Protein AF-A0A2K8X213-F1 (afdb_monomer_lite)

Foldseek 3Di:
DPPPCPPVVVVVVVVVVVVVCVVVVVVVVVVVCVVVVVVVVVVVVVVVVVVVVVVVVLVVVLVVLVVVLVVLLVCCPPPPDPVVVSLVVSVVSLVVSLVPDDPDDDPVSNVVSVVSSVVSVVSSVVSVVVVVVVVVVVVVVVVVVVVVVVVVVVVVVVVVVVVVVVD

Sequence (167 aa):
MKPKNNKERRNSFLKFILIFIVTVGTIVTAVFFDFQIADKENEVLKEQAMLVKEELKFQAEFANKMEVVSIMIDSLTAPGATVSFDNAEIGNKLSDLQNSIPRKDSTANYELYDKIIKTFVKLQKSQNRLIGVREVEEKIKEFEIELKDCDEEVASLNRDLQVALRK

Radius of gyration: 43.29 Å; chains: 1; bounding box: 98×24×145 Å

Secondary structure (DSSP, 8-state):
---TTHHHHHHHHHHHHHHHHHHHHHHHHHHHHHHHHHHHHHHHHHHHHHHHHHHHHHHHHHHHHHHHHHHHHHHTTSTT--HHHHHHHHHHHHHHHHHHS--SS-HHHHHHHHHHHHHHHHHHHHHHHHHHHHHHHHHHHHHHHHHHHHHHHHHHHHHHHHHHTT-

pLDDT: mean 87.76, std 9.66, range [52.19, 96.94]

Str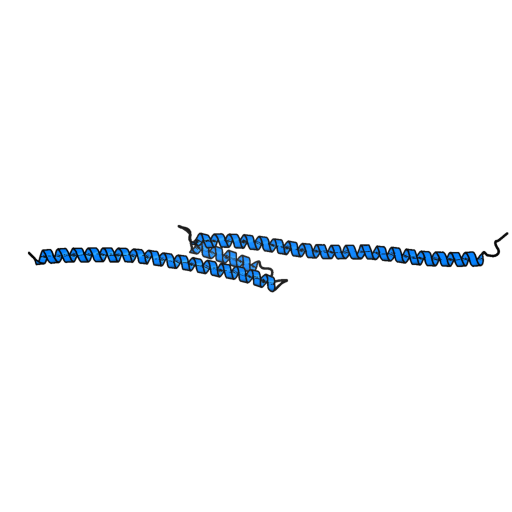ucture (mmCIF, N/CA/C/O backbone):
data_AF-A0A2K8X213-F1
#
_entry.id   AF-A0A2K8X213-F1
#
loop_
_atom_site.group_PDB
_atom_site.id
_atom_site.type_symbol
_atom_site.label_atom_id
_atom_site.label_alt_id
_atom_site.label_comp_id
_atom_site.label_asym_id
_atom_site.label_entity_id
_atom_site.label_seq_id
_atom_site.pdbx_PDB_ins_code
_atom_site.Cartn_x
_atom_site.Cartn_y
_atom_site.Cartn_z
_atom_site.occupancy
_atom_site.B_iso_or_equiv
_atom_site.auth_seq_id
_atom_site.auth_comp_id
_atom_site.auth_asym_id
_atom_site.auth_atom_id
_atom_site.pdbx_PDB_model_num
ATOM 1 N N . MET A 1 1 ? 56.123 6.752 -76.620 1.00 56.66 1 MET A N 1
ATOM 2 C CA . MET A 1 1 ? 56.783 5.571 -76.013 1.00 56.66 1 MET A CA 1
ATOM 3 C C . MET A 1 1 ? 55.839 4.948 -74.990 1.00 56.66 1 MET A C 1
ATOM 5 O O . MET A 1 1 ? 55.433 5.646 -74.071 1.00 56.66 1 MET A O 1
ATOM 9 N N . LYS A 1 2 ? 55.426 3.680 -75.154 1.00 56.31 2 LYS A N 1
ATOM 10 C CA . LYS A 1 2 ? 54.650 2.979 -74.112 1.00 56.31 2 LYS A CA 1
ATOM 11 C C . LYS A 1 2 ? 55.603 2.653 -72.953 1.00 56.31 2 LYS A C 1
ATOM 13 O O . LYS A 1 2 ? 56.664 2.088 -73.215 1.00 56.31 2 LYS A O 1
ATOM 18 N N . PRO A 1 3 ? 55.282 3.014 -71.701 1.00 61.72 3 PRO A N 1
ATOM 19 C CA . PRO A 1 3 ? 56.177 2.759 -70.581 1.00 61.72 3 PRO A CA 1
ATOM 20 C C . PRO A 1 3 ? 56.387 1.249 -70.415 1.00 61.72 3 PRO A C 1
ATOM 22 O O . PRO A 1 3 ? 55.423 0.486 -70.331 1.00 61.72 3 PRO A O 1
ATOM 25 N N . LYS A 1 4 ? 57.655 0.821 -70.354 1.00 62.66 4 LYS A N 1
ATOM 26 C CA . LYS A 1 4 ? 58.071 -0.591 -70.246 1.00 62.66 4 LYS A CA 1
ATOM 27 C C . LYS A 1 4 ? 57.499 -1.282 -68.996 1.00 62.66 4 LYS A C 1
ATOM 29 O O . LYS A 1 4 ? 57.338 -2.496 -69.001 1.00 62.66 4 LYS A O 1
ATOM 34 N N . ASN A 1 5 ? 57.098 -0.507 -67.978 1.00 68.31 5 ASN A N 1
ATOM 35 C CA . ASN A 1 5 ? 56.529 -1.011 -66.728 1.00 68.31 5 ASN A CA 1
ATOM 36 C C . ASN A 1 5 ? 54.981 -0.977 -66.627 1.00 68.31 5 ASN A C 1
ATOM 38 O O . ASN A 1 5 ? 54.399 -0.799 -65.559 1.00 68.31 5 ASN A O 1
ATOM 42 N N . ASN A 1 6 ? 54.266 -1.099 -67.746 1.00 70.06 6 ASN A N 1
ATOM 43 C CA . ASN A 1 6 ? 52.797 -1.039 -67.735 1.00 70.06 6 ASN A CA 1
ATOM 44 C C . ASN A 1 6 ? 52.147 -2.231 -66.986 1.00 70.06 6 ASN A C 1
ATOM 46 O O . ASN A 1 6 ? 51.084 -2.096 -66.382 1.00 70.06 6 ASN A O 1
ATOM 50 N N . LYS A 1 7 ? 52.801 -3.403 -66.988 1.00 72.75 7 LYS A N 1
ATOM 51 C CA . LYS A 1 7 ? 52.277 -4.630 -66.364 1.00 72.75 7 LYS A CA 1
ATOM 52 C C . LYS A 1 7 ? 52.360 -4.593 -64.834 1.00 72.75 7 LYS A C 1
ATOM 54 O O . LYS A 1 7 ? 51.379 -4.947 -64.184 1.00 72.75 7 LYS A O 1
ATOM 59 N N . GLU A 1 8 ? 53.469 -4.123 -64.257 1.00 77.69 8 GLU A N 1
ATOM 60 C CA . GLU A 1 8 ? 53.570 -4.003 -62.794 1.00 77.69 8 GLU A CA 1
ATOM 61 C C . GLU A 1 8 ? 52.698 -2.863 -62.276 1.00 77.69 8 GLU A C 1
ATOM 63 O O . GLU A 1 8 ? 52.029 -3.037 -61.264 1.00 77.69 8 GLU A O 1
ATOM 68 N N . ARG A 1 9 ? 52.586 -1.747 -63.014 1.00 79.44 9 ARG A N 1
ATOM 69 C CA . ARG A 1 9 ? 51.654 -0.661 -62.663 1.00 79.44 9 ARG A CA 1
ATOM 70 C C . ARG A 1 9 ? 50.210 -1.148 -62.580 1.00 79.44 9 ARG A C 1
ATOM 72 O O . ARG A 1 9 ? 49.521 -0.821 -61.618 1.00 79.44 9 ARG A O 1
ATOM 79 N N . ARG A 1 10 ? 49.758 -1.965 -63.540 1.00 81.50 10 ARG A N 1
ATOM 80 C CA . ARG A 1 10 ? 48.401 -2.534 -63.516 1.00 81.50 10 ARG A CA 1
ATOM 81 C C . ARG A 1 10 ? 48.200 -3.498 -62.347 1.00 81.50 10 ARG A C 1
ATOM 83 O O . ARG A 1 10 ? 47.137 -3.485 -61.739 1.00 81.50 10 ARG A O 1
ATOM 90 N N . ASN A 1 11 ? 49.210 -4.305 -62.019 1.00 84.94 11 ASN A N 1
ATOM 91 C CA . ASN A 1 11 ? 49.149 -5.241 -60.895 1.00 84.94 11 ASN A CA 1
ATOM 92 C C . ASN A 1 11 ? 49.111 -4.512 -59.542 1.00 84.94 11 ASN A C 1
ATOM 94 O O . ASN A 1 11 ? 48.272 -4.816 -58.701 1.00 84.94 11 ASN A O 1
ATOM 98 N N . SER A 1 12 ? 49.971 -3.509 -59.347 1.00 86.44 12 SER A N 1
ATOM 99 C CA . SER A 1 12 ? 49.981 -2.681 -58.136 1.00 86.44 12 SER A CA 1
ATOM 100 C C . SER A 1 12 ? 48.686 -1.888 -57.976 1.00 86.44 12 SER A C 1
ATOM 102 O O . SER A 1 12 ? 48.166 -1.791 -56.870 1.00 86.44 12 SER A O 1
ATOM 104 N N . PHE A 1 13 ? 48.114 -1.390 -59.076 1.00 86.75 13 PHE A N 1
ATOM 105 C CA . PHE A 1 13 ? 46.815 -0.716 -59.061 1.00 86.75 13 PHE A CA 1
ATOM 106 C C . PHE A 1 13 ? 45.663 -1.667 -58.698 1.00 86.75 13 PHE A C 1
ATOM 108 O O . PHE A 1 13 ? 44.805 -1.304 -57.900 1.00 86.75 13 PHE A O 1
ATOM 115 N N . LEU A 1 14 ? 45.667 -2.906 -59.207 1.00 87.62 14 LEU A N 1
ATOM 116 C CA . LEU A 1 14 ? 44.674 -3.918 -58.825 1.00 87.62 14 LEU A CA 1
ATOM 117 C C . LEU A 1 14 ? 44.776 -4.290 -57.341 1.00 87.62 14 LEU A C 1
ATOM 119 O O . LEU A 1 14 ? 43.759 -4.383 -56.663 1.00 87.62 14 LEU A O 1
ATOM 123 N N . LYS A 1 15 ? 46.001 -4.471 -56.831 1.00 89.81 15 LYS A N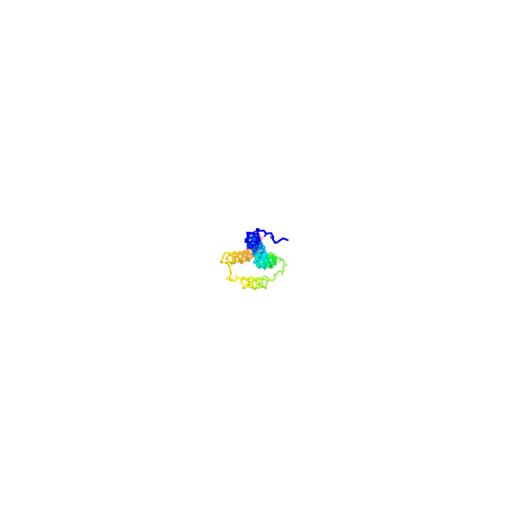 1
ATOM 124 C CA . LYS A 1 15 ? 46.246 -4.726 -55.403 1.00 89.81 15 LYS A CA 1
ATOM 125 C C . LYS A 1 15 ? 45.777 -3.559 -54.535 1.00 89.81 15 LYS A C 1
ATOM 127 O O . LYS A 1 15 ? 45.168 -3.791 -53.498 1.00 89.81 15 LYS A O 1
ATOM 132 N N . PHE A 1 16 ? 46.014 -2.324 -54.977 1.00 92.19 16 PHE A N 1
ATOM 133 C CA . PHE A 1 16 ? 45.527 -1.124 -54.301 1.00 92.19 16 PHE A CA 1
ATOM 134 C C . PHE A 1 16 ? 43.997 -1.079 -54.256 1.00 92.19 16 PHE A C 1
ATOM 136 O O . PHE A 1 16 ? 43.442 -0.887 -53.182 1.00 92.19 16 PHE A O 1
ATOM 143 N N . ILE A 1 17 ? 43.315 -1.319 -55.381 1.00 93.81 17 ILE A N 1
ATOM 144 C CA . ILE A 1 17 ? 41.845 -1.369 -55.422 1.00 93.81 17 ILE A CA 1
ATOM 145 C C . ILE A 1 17 ? 41.308 -2.471 -54.509 1.00 93.81 17 ILE A C 1
ATOM 147 O O . ILE A 1 17 ? 40.346 -2.242 -53.784 1.00 93.81 17 ILE A O 1
ATOM 151 N N . LEU A 1 18 ? 41.930 -3.651 -54.511 1.00 93.75 18 LEU A N 1
ATOM 152 C CA . LEU A 1 18 ? 41.505 -4.762 -53.664 1.00 93.75 18 LEU A CA 1
ATOM 153 C C . LEU A 1 18 ? 41.611 -4.396 -52.181 1.00 93.75 18 LEU A C 1
ATOM 155 O O . LEU A 1 18 ? 40.640 -4.549 -51.447 1.00 93.75 18 LEU A O 1
ATOM 159 N N . ILE A 1 19 ? 42.754 -3.856 -51.751 1.00 94.12 19 ILE A N 1
ATOM 160 C CA . ILE A 1 19 ? 42.945 -3.404 -50.367 1.00 94.12 19 ILE A CA 1
ATOM 161 C C . ILE A 1 19 ? 41.979 -2.264 -50.035 1.00 94.12 19 ILE A C 1
ATOM 163 O O . ILE A 1 19 ? 41.387 -2.266 -48.964 1.00 94.12 19 ILE A O 1
ATOM 167 N N . PHE A 1 20 ? 41.767 -1.321 -50.953 1.00 94.19 20 PHE A N 1
ATOM 168 C CA . PHE A 1 20 ? 40.835 -0.212 -50.763 1.00 94.19 20 PHE A CA 1
ATOM 169 C C . PHE A 1 20 ? 39.401 -0.701 -50.534 1.00 94.19 20 PHE A C 1
ATOM 171 O O . PHE A 1 20 ? 38.761 -0.270 -49.580 1.00 94.19 20 PHE A O 1
ATOM 178 N N . ILE A 1 21 ? 38.916 -1.644 -51.348 1.00 96.12 21 ILE A N 1
ATOM 179 C CA . ILE A 1 21 ? 37.580 -2.232 -51.187 1.00 96.12 21 ILE A CA 1
ATOM 180 C C . ILE A 1 21 ? 37.469 -2.970 -49.853 1.00 96.12 21 ILE A C 1
ATOM 182 O O . ILE A 1 21 ? 36.465 -2.814 -49.165 1.00 96.12 21 ILE A O 1
ATOM 186 N N . VAL A 1 22 ? 38.491 -3.736 -49.463 1.00 96.19 22 VAL A N 1
ATOM 187 C CA . VAL A 1 22 ? 38.493 -4.448 -48.176 1.00 96.19 22 VAL A CA 1
ATOM 188 C C . VAL A 1 22 ? 38.441 -3.462 -47.010 1.00 96.19 22 VAL A C 1
ATOM 190 O O . VAL A 1 22 ? 37.613 -3.614 -46.119 1.00 96.19 22 VAL A O 1
ATOM 193 N N . THR A 1 23 ? 39.270 -2.419 -47.021 1.00 94.88 23 THR A N 1
ATOM 194 C CA . THR A 1 23 ? 39.299 -1.417 -45.948 1.00 94.88 23 THR A CA 1
ATOM 195 C C . THR A 1 23 ? 37.988 -0.639 -45.866 1.00 94.88 23 THR A C 1
ATOM 197 O O . THR A 1 23 ? 37.427 -0.506 -44.781 1.00 94.88 23 THR A O 1
ATOM 200 N N . VAL A 1 24 ? 37.461 -0.163 -46.999 1.00 96.19 24 VAL A N 1
ATOM 201 C CA . VAL A 1 24 ? 36.175 0.552 -47.037 1.00 96.19 24 VAL A CA 1
ATOM 202 C C . VAL A 1 24 ? 35.034 -0.368 -46.606 1.00 96.19 24 VAL A C 1
ATOM 204 O O . VAL A 1 24 ? 34.201 0.044 -45.806 1.00 96.19 24 VAL A O 1
ATOM 207 N N . GLY A 1 25 ? 35.021 -1.621 -47.063 1.00 95.81 25 GLY A N 1
ATOM 208 C CA . GLY A 1 25 ? 34.027 -2.617 -46.666 1.00 95.81 25 GLY A CA 1
ATOM 209 C C . GLY A 1 25 ? 34.034 -2.876 -45.160 1.00 95.81 25 GLY A C 1
ATOM 210 O O . GLY A 1 25 ? 32.973 -2.876 -44.537 1.00 95.81 25 GLY A O 1
ATOM 211 N N . THR A 1 26 ? 35.216 -3.011 -44.555 1.00 95.06 26 THR A N 1
ATOM 212 C CA . THR A 1 26 ? 35.361 -3.160 -43.100 1.00 95.06 26 THR A CA 1
ATOM 213 C C . THR A 1 26 ? 34.837 -1.935 -42.353 1.00 95.06 26 THR A C 1
ATOM 215 O O . THR A 1 26 ? 34.083 -2.095 -41.398 1.00 95.06 26 THR A O 1
ATOM 218 N N . ILE A 1 27 ? 35.171 -0.718 -42.801 1.00 94.62 27 ILE A N 1
ATOM 219 C CA . ILE A 1 27 ? 34.694 0.523 -42.166 1.00 94.62 27 ILE A CA 1
ATOM 220 C C . ILE A 1 27 ? 33.168 0.627 -42.257 1.00 94.62 27 ILE A C 1
ATOM 222 O O . ILE A 1 27 ? 32.515 0.865 -41.248 1.00 94.62 27 ILE A O 1
ATOM 226 N N . VAL A 1 28 ? 32.587 0.408 -43.440 1.00 94.44 28 VAL A N 1
ATOM 227 C CA . VAL A 1 28 ? 31.129 0.471 -43.640 1.00 94.44 28 VAL A CA 1
ATOM 228 C C . VAL A 1 28 ? 30.412 -0.569 -42.781 1.00 94.44 28 VAL A C 1
ATOM 230 O O . VAL A 1 28 ? 29.401 -0.253 -42.164 1.00 94.44 28 VAL A O 1
ATOM 233 N N . THR A 1 29 ? 30.950 -1.787 -42.698 1.00 90.56 29 THR A N 1
ATOM 234 C CA . THR A 1 29 ? 30.369 -2.860 -41.880 1.00 90.56 29 THR A CA 1
ATOM 235 C C . THR A 1 29 ? 30.437 -2.524 -40.390 1.00 90.56 29 THR A C 1
ATOM 237 O O . THR A 1 29 ? 29.452 -2.707 -39.682 1.00 90.56 29 THR A O 1
ATOM 240 N N . ALA A 1 30 ? 31.567 -1.989 -39.917 1.00 91.75 30 ALA A N 1
ATOM 241 C CA . ALA A 1 30 ? 31.720 -1.561 -38.529 1.00 91.75 30 ALA A CA 1
ATOM 242 C C . ALA A 1 30 ? 30.722 -0.451 -38.167 1.00 91.75 30 ALA A C 1
ATOM 244 O O . ALA A 1 30 ? 30.020 -0.567 -37.169 1.00 91.75 30 ALA A O 1
ATOM 245 N N . VAL A 1 31 ? 30.596 0.572 -39.019 1.00 90.00 31 VAL A N 1
ATOM 246 C CA . VAL A 1 31 ? 29.624 1.661 -38.832 1.00 90.00 31 VAL A CA 1
ATOM 247 C C . VAL A 1 31 ? 28.185 1.132 -38.866 1.00 90.00 31 VAL A C 1
ATOM 249 O O . VAL A 1 31 ? 27.366 1.530 -38.046 1.00 90.00 31 VAL A O 1
ATOM 252 N N . PHE A 1 32 ? 27.866 0.209 -39.776 1.00 89.88 32 PHE A N 1
ATOM 253 C CA . PHE A 1 32 ? 26.533 -0.391 -39.869 1.00 89.88 32 PHE A CA 1
ATOM 254 C C . PHE A 1 32 ? 26.136 -1.146 -38.590 1.00 89.88 32 PHE A C 1
ATOM 256 O O . PHE A 1 32 ? 25.019 -0.975 -38.103 1.00 89.88 32 PHE A O 1
ATOM 263 N N . PHE A 1 33 ? 27.044 -1.953 -38.029 1.00 86.38 33 PHE A N 1
ATOM 264 C CA . PHE A 1 33 ? 26.779 -2.661 -36.774 1.00 86.38 33 PHE A CA 1
ATOM 265 C C . PHE A 1 33 ? 26.642 -1.714 -35.579 1.00 86.38 33 PHE A C 1
ATOM 267 O O . PHE A 1 33 ? 25.776 -1.951 -34.742 1.00 86.38 33 PHE A O 1
ATOM 274 N N . ASP A 1 34 ? 27.435 -0.643 -35.521 1.00 84.12 34 ASP A N 1
ATOM 275 C CA . ASP A 1 34 ? 27.374 0.354 -34.445 1.00 84.12 34 ASP A CA 1
ATOM 276 C C . ASP A 1 34 ? 25.981 1.010 -34.357 1.00 84.12 34 ASP A C 1
ATOM 278 O O . ASP A 1 34 ? 25.359 1.032 -33.296 1.00 84.12 34 ASP A O 1
ATOM 282 N N . PHE A 1 35 ? 25.414 1.424 -35.498 1.00 81.38 35 PHE A N 1
ATOM 283 C CA . PHE A 1 35 ? 24.056 1.982 -35.543 1.00 81.38 35 PHE A CA 1
ATOM 284 C C . PHE A 1 35 ? 22.965 0.944 -35.245 1.00 81.38 35 PHE A C 1
ATOM 286 O O . PHE A 1 35 ? 22.037 1.221 -34.487 1.00 81.38 35 PHE A O 1
ATOM 293 N N . GLN A 1 36 ? 23.064 -0.267 -35.805 1.00 81.31 36 GLN A N 1
ATOM 294 C CA . GLN A 1 36 ? 22.025 -1.284 -35.625 1.00 81.31 36 GLN A CA 1
ATOM 295 C C . GLN A 1 36 ? 21.945 -1.811 -34.182 1.00 81.31 36 GLN A C 1
ATOM 297 O O . GLN A 1 36 ? 20.857 -2.144 -33.705 1.00 81.31 36 GLN A O 1
ATOM 302 N N . ILE A 1 37 ? 23.085 -1.923 -33.494 1.00 77.06 37 ILE A N 1
ATOM 303 C CA . ILE A 1 37 ? 23.128 -2.325 -32.084 1.00 77.06 37 ILE A CA 1
ATOM 304 C C . ILE A 1 37 ? 22.518 -1.222 -31.216 1.00 77.06 37 ILE A C 1
ATOM 306 O O . ILE A 1 37 ? 21.644 -1.522 -30.403 1.00 77.06 37 ILE A O 1
ATOM 310 N N . ALA A 1 38 ? 22.882 0.041 -31.459 1.00 77.50 38 ALA A N 1
ATOM 311 C CA . ALA A 1 38 ? 22.337 1.180 -30.723 1.00 77.50 38 ALA A CA 1
ATOM 312 C C . ALA A 1 38 ? 20.803 1.280 -30.827 1.00 77.50 38 ALA A C 1
ATOM 314 O O . ALA A 1 38 ? 20.130 1.564 -29.835 1.00 77.50 38 ALA A O 1
ATOM 315 N N . ASP A 1 39 ? 20.221 1.006 -31.998 1.00 80.56 39 ASP A N 1
ATOM 316 C CA . ASP A 1 39 ? 18.763 1.024 -32.178 1.00 80.56 39 ASP A CA 1
ATOM 317 C C . ASP A 1 39 ? 18.058 -0.067 -31.360 1.00 80.56 39 ASP A C 1
ATOM 319 O O . ASP A 1 39 ? 17.051 0.206 -30.701 1.00 80.56 39 ASP A O 1
ATOM 323 N N . LYS A 1 40 ? 18.609 -1.287 -31.345 1.00 81.81 40 LYS A N 1
ATOM 324 C CA . LYS A 1 40 ? 18.054 -2.402 -30.562 1.00 81.81 40 LYS A CA 1
ATOM 325 C C . LYS A 1 40 ? 18.187 -2.179 -29.060 1.00 81.81 40 LYS A C 1
ATOM 327 O O . LYS A 1 40 ? 17.250 -2.459 -28.319 1.00 81.81 40 LYS A O 1
ATOM 332 N N . GLU A 1 41 ? 19.326 -1.668 -28.603 1.00 83.62 41 GLU A N 1
ATOM 333 C CA . GLU A 1 41 ? 19.517 -1.314 -27.193 1.00 83.62 41 GLU A CA 1
ATOM 334 C C . GLU A 1 41 ? 18.526 -0.229 -26.763 1.00 83.62 41 GLU A C 1
ATOM 336 O O . GLU A 1 41 ? 17.882 -0.358 -25.724 1.00 83.62 41 GLU A O 1
ATOM 341 N N . ASN A 1 42 ? 18.321 0.795 -27.596 1.00 87.44 42 ASN A N 1
ATOM 342 C CA . ASN A 1 42 ? 17.324 1.831 -27.343 1.00 87.44 42 ASN A CA 1
ATOM 343 C C . ASN A 1 42 ? 15.892 1.281 -27.292 1.00 87.44 42 ASN A C 1
ATOM 345 O O . ASN A 1 42 ? 15.085 1.765 -26.498 1.00 87.44 42 ASN A O 1
ATOM 349 N N . GLU A 1 43 ? 15.549 0.303 -28.132 1.00 88.62 43 GLU A N 1
ATOM 350 C CA . GLU A 1 43 ? 14.238 -0.353 -28.110 1.00 88.62 43 GLU A CA 1
ATOM 351 C C . GLU A 1 43 ? 14.017 -1.123 -26.801 1.00 88.62 43 GLU A C 1
ATOM 353 O O . GLU A 1 43 ? 13.022 -0.887 -26.114 1.00 88.62 43 GLU A O 1
ATOM 358 N N . VAL A 1 44 ? 14.987 -1.946 -26.391 1.00 88.38 44 VAL A N 1
ATOM 359 C CA . VAL A 1 44 ? 14.933 -2.694 -25.124 1.00 88.38 44 VAL A CA 1
ATOM 360 C C . VAL A 1 44 ? 14.872 -1.748 -23.921 1.00 88.38 44 VAL A C 1
ATOM 362 O O . VAL A 1 44 ? 14.086 -1.961 -22.999 1.00 88.38 44 VAL A O 1
ATOM 365 N N . LEU A 1 45 ? 15.658 -0.668 -23.925 1.00 88.25 45 LEU A N 1
ATOM 366 C CA . LEU A 1 45 ? 15.628 0.335 -22.858 1.00 88.25 45 LEU A CA 1
ATOM 367 C C . LEU A 1 45 ? 14.271 1.041 -22.773 1.00 88.25 45 LEU A C 1
ATOM 369 O O . LEU A 1 45 ? 13.780 1.292 -21.673 1.00 88.25 45 LEU A O 1
ATOM 373 N N . LYS A 1 46 ? 13.636 1.343 -23.913 1.00 90.38 46 LYS A N 1
ATOM 374 C CA . LYS A 1 46 ? 12.278 1.907 -23.939 1.00 90.38 46 LYS A CA 1
ATOM 375 C C . LYS A 1 46 ? 11.253 0.929 -23.376 1.00 90.38 46 LYS A C 1
ATOM 377 O O . LYS A 1 46 ? 10.384 1.355 -22.620 1.00 90.38 46 LYS A O 1
ATOM 382 N N . GLU A 1 47 ? 11.355 -0.352 -23.715 1.00 89.50 47 GLU A N 1
ATOM 383 C CA . GLU A 1 47 ? 10.472 -1.394 -23.187 1.00 89.50 47 GLU A CA 1
ATOM 384 C C . GLU A 1 47 ? 10.603 -1.516 -21.663 1.00 89.50 47 GLU A C 1
ATOM 386 O O . GLU A 1 47 ? 9.609 -1.418 -20.942 1.00 89.50 47 GLU A O 1
ATOM 391 N N . GLN A 1 48 ? 11.831 -1.601 -21.150 1.00 87.56 48 GLN A N 1
ATOM 392 C CA . GLN A 1 48 ? 12.086 -1.635 -19.707 1.00 87.56 48 GLN A CA 1
ATOM 393 C C . GLN A 1 48 ? 11.592 -0.366 -19.002 1.00 87.56 48 GLN A C 1
ATOM 395 O O . GLN A 1 48 ? 10.978 -0.445 -17.938 1.00 87.56 48 GLN A O 1
ATOM 400 N N . ALA A 1 49 ? 11.808 0.809 -19.599 1.00 89.69 49 ALA A N 1
ATOM 401 C CA . ALA A 1 49 ? 11.316 2.069 -19.052 1.00 89.69 49 ALA A CA 1
ATOM 402 C C . ALA A 1 49 ? 9.780 2.116 -18.994 1.00 89.69 49 ALA A C 1
ATOM 404 O O . ALA A 1 49 ? 9.226 2.672 -18.045 1.00 89.69 49 ALA A O 1
ATOM 405 N N . MET A 1 50 ? 9.086 1.527 -19.975 1.00 89.69 50 MET A N 1
ATOM 406 C CA . MET A 1 50 ? 7.626 1.407 -19.947 1.00 89.69 50 MET A CA 1
ATOM 407 C C . MET A 1 50 ? 7.159 0.505 -18.804 1.00 89.69 50 MET A C 1
ATOM 409 O O . MET A 1 50 ? 6.299 0.934 -18.039 1.00 89.69 50 MET A O 1
ATOM 413 N N . LEU A 1 51 ? 7.778 -0.664 -18.615 1.00 86.19 51 LEU A N 1
ATOM 414 C CA . LEU A 1 51 ? 7.449 -1.569 -17.506 1.00 86.19 51 LEU A CA 1
ATOM 415 C C . LEU A 1 51 ? 7.647 -0.901 -16.138 1.00 86.19 51 LEU A C 1
ATOM 417 O O . LEU A 1 51 ? 6.765 -0.946 -15.284 1.00 86.19 51 LEU A O 1
ATOM 421 N N . 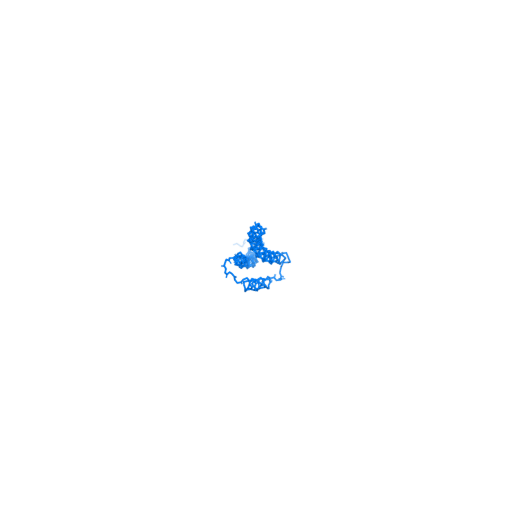VAL A 1 52 ? 8.774 -0.208 -15.940 1.00 87.75 52 VAL A N 1
ATOM 422 C CA . VAL A 1 52 ? 9.040 0.535 -14.696 1.00 87.75 52 VAL A CA 1
ATOM 423 C C . VAL A 1 52 ? 8.016 1.650 -14.490 1.00 87.75 52 VAL A C 1
ATOM 425 O O . VAL A 1 52 ? 7.548 1.867 -13.374 1.00 87.75 52 VAL A O 1
ATOM 428 N N . LYS A 1 53 ? 7.639 2.366 -15.553 1.00 90.94 53 LYS A N 1
ATOM 429 C CA . LYS A 1 53 ? 6.636 3.431 -15.472 1.00 90.94 53 LYS A CA 1
ATOM 430 C C . LYS A 1 53 ? 5.254 2.891 -15.100 1.00 90.94 53 LYS A C 1
ATOM 432 O O . LYS A 1 53 ? 4.550 3.539 -14.327 1.00 90.94 53 LYS A O 1
ATOM 437 N N . GLU A 1 54 ? 4.866 1.737 -15.635 1.00 88.69 54 GLU A N 1
ATOM 438 C CA . GLU A 1 54 ? 3.621 1.059 -15.266 1.00 88.69 54 GLU A CA 1
ATOM 439 C C . GLU A 1 54 ? 3.640 0.598 -13.807 1.00 88.69 54 GLU A C 1
ATOM 441 O O . GLU A 1 54 ? 2.684 0.864 -13.079 1.00 88.69 54 GLU A O 1
ATOM 446 N N . GLU A 1 55 ? 4.748 0.011 -13.349 1.00 87.25 55 GLU A N 1
ATOM 447 C CA . GLU A 1 55 ? 4.928 -0.401 -11.953 1.00 87.25 55 GLU A CA 1
ATOM 448 C C . GLU A 1 55 ? 4.852 0.803 -10.997 1.00 87.25 55 GLU A C 1
ATOM 450 O O . GLU A 1 55 ? 4.116 0.764 -10.012 1.00 87.25 55 GLU A O 1
ATOM 455 N N . LEU A 1 56 ? 5.535 1.913 -11.301 1.00 91.38 56 LEU A N 1
ATOM 456 C CA . LEU A 1 56 ? 5.475 3.142 -10.496 1.00 91.38 56 LEU A CA 1
ATOM 457 C C . LEU A 1 56 ? 4.066 3.737 -10.451 1.00 91.38 56 LEU A C 1
ATOM 459 O O . LEU A 1 56 ? 3.622 4.222 -9.409 1.00 91.38 56 LEU A O 1
ATOM 463 N N . LYS A 1 57 ? 3.350 3.699 -11.578 1.00 92.69 57 LYS A N 1
ATOM 464 C CA . LYS A 1 57 ? 1.960 4.151 -11.640 1.00 92.69 57 LYS A CA 1
ATOM 465 C C . LYS A 1 57 ? 1.070 3.281 -10.753 1.00 92.69 57 LYS A C 1
ATOM 467 O O . LYS A 1 57 ? 0.301 3.825 -9.963 1.00 92.69 57 LYS A O 1
ATOM 472 N N . PHE A 1 58 ? 1.203 1.959 -10.843 1.00 91.31 58 PHE A N 1
ATOM 473 C CA . PHE A 1 58 ? 0.475 1.033 -9.980 1.00 91.31 58 PHE A CA 1
ATOM 474 C C . PHE A 1 58 ? 0.791 1.280 -8.500 1.00 91.31 58 PHE A C 1
ATOM 476 O O . PHE A 1 58 ? -0.128 1.390 -7.695 1.00 91.31 58 PHE A O 1
ATOM 483 N N . GLN A 1 59 ? 2.068 1.441 -8.144 1.00 91.75 59 GLN A N 1
ATOM 484 C CA . GLN A 1 59 ? 2.505 1.730 -6.775 1.00 91.75 59 GLN A CA 1
ATOM 485 C C . GLN A 1 59 ? 1.878 3.012 -6.222 1.00 91.75 59 GLN A C 1
ATOM 487 O O . GLN A 1 59 ? 1.376 3.013 -5.098 1.00 91.75 59 GLN A O 1
ATOM 492 N N . ALA A 1 60 ? 1.860 4.088 -7.012 1.00 95.00 60 ALA A N 1
ATOM 493 C CA . ALA A 1 60 ? 1.241 5.349 -6.617 1.00 95.00 60 ALA A CA 1
ATOM 494 C C . ALA A 1 60 ? -0.279 5.207 -6.427 1.00 95.00 60 ALA A C 1
ATOM 496 O O . ALA A 1 60 ? -0.832 5.674 -5.431 1.00 95.00 60 ALA A O 1
ATOM 497 N N . GLU A 1 61 ? -0.966 4.530 -7.350 1.00 94.50 61 GLU A N 1
ATOM 498 C CA . GLU A 1 61 ? -2.407 4.276 -7.243 1.00 94.50 61 GLU A CA 1
ATOM 499 C C . GLU A 1 61 ? -2.750 3.382 -6.045 1.00 94.50 61 GLU A C 1
ATOM 501 O O . GLU A 1 61 ? -3.722 3.648 -5.333 1.00 94.50 61 GLU A O 1
ATOM 506 N N . PHE A 1 62 ? -1.948 2.345 -5.797 1.00 94.62 62 PHE A N 1
ATOM 507 C CA . PHE A 1 62 ? -2.079 1.467 -4.642 1.00 94.62 62 PHE A CA 1
ATOM 508 C C . PHE A 1 62 ? -1.908 2.256 -3.341 1.00 94.62 62 PHE A C 1
ATOM 510 O O . PHE A 1 62 ? -2.775 2.186 -2.472 1.00 94.62 62 PHE A O 1
ATOM 517 N N . ALA A 1 63 ? -0.845 3.058 -3.225 1.00 95.25 63 ALA A N 1
ATOM 518 C CA . ALA A 1 63 ? -0.578 3.879 -2.046 1.00 95.25 63 ALA A CA 1
ATOM 519 C C . ALA A 1 63 ? -1.729 4.854 -1.746 1.00 95.25 63 ALA A C 1
ATOM 521 O O . ALA A 1 63 ? -2.221 4.877 -0.620 1.00 95.25 63 ALA A O 1
ATOM 522 N N . ASN A 1 64 ? -2.227 5.572 -2.758 1.00 96.62 64 ASN A N 1
ATOM 523 C CA . ASN A 1 64 ? -3.354 6.498 -2.600 1.00 96.62 64 ASN A CA 1
ATOM 524 C C . ASN A 1 64 ? -4.623 5.786 -2.108 1.00 96.62 64 ASN A C 1
ATOM 526 O O . ASN A 1 64 ? -5.323 6.269 -1.221 1.00 96.62 64 ASN A O 1
ATOM 530 N N . LYS A 1 65 ? -4.937 4.610 -2.663 1.00 95.88 65 LYS A N 1
ATOM 531 C CA . LYS A 1 65 ? -6.094 3.822 -2.216 1.00 95.88 65 LYS A CA 1
ATOM 532 C C . LYS A 1 65 ? -5.922 3.325 -0.778 1.00 95.88 65 LYS A C 1
ATOM 534 O O . LYS A 1 65 ? -6.889 3.341 -0.021 1.00 95.88 65 LYS A O 1
ATOM 539 N N . MET A 1 66 ? -4.714 2.912 -0.392 1.00 95.69 66 MET A N 1
ATOM 540 C CA . MET A 1 66 ? -4.414 2.512 0.987 1.00 95.69 66 MET A CA 1
ATOM 541 C C . MET A 1 66 ? -4.530 3.685 1.966 1.00 95.69 66 MET A C 1
ATOM 543 O O . MET A 1 66 ? -5.045 3.498 3.064 1.00 95.69 66 MET A O 1
ATOM 547 N N . GLU A 1 67 ? -4.114 4.889 1.572 1.00 96.50 67 GLU A N 1
ATOM 548 C CA . GLU A 1 67 ? -4.282 6.106 2.374 1.00 96.50 67 GLU A CA 1
ATOM 549 C C . GLU A 1 67 ? -5.762 6.407 2.634 1.00 96.50 67 GLU A C 1
ATOM 551 O O . GLU A 1 67 ? -6.157 6.621 3.779 1.00 96.50 67 GLU A O 1
ATOM 556 N N . VAL A 1 68 ? -6.610 6.309 1.603 1.00 95.94 68 VAL A N 1
ATOM 557 C CA . VAL A 1 68 ? -8.069 6.447 1.758 1.00 95.94 68 VAL A CA 1
ATOM 558 C C . VAL A 1 68 ? -8.619 5.426 2.754 1.00 95.94 68 VAL A C 1
ATOM 560 O O . VAL A 1 68 ? -9.411 5.782 3.625 1.00 95.94 68 VAL A O 1
ATOM 563 N N . VAL A 1 69 ? -8.187 4.164 2.667 1.00 96.31 69 VAL A N 1
ATOM 564 C CA . VAL A 1 69 ? -8.602 3.136 3.632 1.00 96.31 69 VAL A CA 1
ATOM 565 C C . VAL A 1 69 ? -8.093 3.451 5.045 1.00 96.31 69 VAL A C 1
ATOM 567 O O . VAL A 1 69 ? -8.829 3.231 6.003 1.00 96.31 69 VAL A O 1
ATOM 570 N N . SER A 1 70 ? -6.881 3.996 5.196 1.00 95.88 70 SER A N 1
ATOM 571 C CA . SER A 1 70 ? -6.345 4.419 6.500 1.00 95.88 70 SER A CA 1
ATOM 572 C C . SER A 1 70 ? -7.244 5.463 7.150 1.00 95.88 70 SER A C 1
ATOM 574 O O . SER A 1 70 ? -7.672 5.280 8.285 1.00 95.88 70 SER A O 1
ATOM 576 N N . ILE A 1 71 ? -7.594 6.511 6.399 1.00 94.50 71 ILE A N 1
ATOM 577 C CA . ILE A 1 71 ? -8.460 7.597 6.870 1.00 94.50 71 ILE A CA 1
ATOM 578 C C . ILE A 1 71 ? -9.826 7.048 7.293 1.00 94.50 71 ILE A C 1
ATOM 580 O O . ILE A 1 71 ? -10.357 7.434 8.333 1.00 94.50 71 ILE A O 1
ATOM 584 N N . MET A 1 72 ? -10.383 6.110 6.521 1.00 93.75 72 MET A N 1
ATOM 585 C CA . MET A 1 72 ? -11.640 5.449 6.873 1.00 93.75 72 MET A CA 1
ATOM 586 C C . MET A 1 72 ? -11.530 4.657 8.178 1.00 93.75 72 MET A C 1
ATOM 588 O O . MET A 1 72 ? -12.399 4.789 9.037 1.00 93.75 72 MET A O 1
ATOM 592 N N . ILE A 1 73 ? -10.460 3.878 8.359 1.00 93.94 73 ILE A N 1
ATOM 593 C CA . ILE A 1 73 ? -10.229 3.121 9.596 1.00 93.94 73 ILE A CA 1
ATOM 594 C C . ILE A 1 73 ? -10.103 4.063 10.800 1.00 93.94 73 ILE A C 1
ATOM 596 O O . ILE A 1 73 ? -10.695 3.789 11.843 1.00 93.94 73 ILE A O 1
ATOM 600 N N . ASP A 1 74 ? -9.386 5.177 10.662 1.00 91.19 74 ASP A N 1
ATOM 601 C CA . ASP A 1 74 ? -9.233 6.163 11.737 1.00 91.19 74 ASP A CA 1
ATOM 602 C C . ASP A 1 74 ? -10.576 6.830 12.084 1.00 91.19 74 ASP A C 1
ATOM 604 O O . ASP A 1 74 ? -10.899 7.042 13.258 1.00 91.19 74 ASP A O 1
ATOM 608 N N . SER A 1 75 ? -11.411 7.076 11.069 1.00 90.31 75 SER A N 1
ATOM 609 C CA . SER A 1 75 ? -12.738 7.676 11.232 1.00 90.31 75 SER A CA 1
ATOM 610 C C . SER A 1 75 ? -13.761 6.778 11.940 1.00 90.31 75 SER A C 1
ATOM 612 O O . SER A 1 75 ? -14.747 7.297 12.457 1.00 90.31 75 SER A O 1
ATOM 614 N N . LEU A 1 76 ? -13.511 5.464 12.066 1.00 89.38 76 LEU A N 1
ATOM 615 C CA . LEU A 1 76 ? -14.411 4.534 12.772 1.00 89.38 76 LEU A CA 1
ATOM 616 C C . LEU A 1 76 ? -14.646 4.922 14.239 1.00 89.38 76 LEU A C 1
ATOM 618 O O . LEU A 1 76 ? -15.658 4.547 14.826 1.00 89.38 76 LEU A O 1
ATOM 622 N N . THR A 1 77 ? -13.711 5.656 14.843 1.00 82.06 77 THR A N 1
ATOM 623 C CA . THR A 1 77 ? -13.813 6.108 16.238 1.00 82.06 77 THR A CA 1
ATOM 624 C C . THR A 1 77 ? -14.525 7.456 16.395 1.00 82.06 77 THR A C 1
ATOM 626 O O . THR A 1 77 ? -14.742 7.901 17.524 1.00 82.06 77 THR A O 1
ATOM 629 N N . ALA A 1 78 ? -14.903 8.113 15.293 1.00 83.00 78 ALA A N 1
ATOM 630 C CA . ALA A 1 78 ? -15.528 9.426 15.327 1.00 83.00 78 ALA A CA 1
ATOM 631 C C . ALA A 1 78 ? -16.961 9.375 15.908 1.00 83.00 78 ALA A C 1
ATOM 633 O O . ALA A 1 78 ? -17.713 8.430 15.643 1.00 83.00 78 ALA A O 1
ATOM 634 N N . PRO A 1 79 ? -17.389 10.405 16.663 1.00 69.88 79 PRO A N 1
ATOM 635 C CA . PRO A 1 79 ? -18.765 10.509 17.142 1.00 69.88 79 PRO A CA 1
ATOM 636 C C . PRO A 1 79 ? -19.759 10.535 15.970 1.00 69.88 79 PRO A C 1
ATOM 638 O O . PRO A 1 79 ? -19.645 11.374 15.080 1.00 69.88 79 PRO A O 1
ATOM 641 N N . GLY A 1 80 ? -20.744 9.631 15.973 1.00 69.50 80 GLY A N 1
ATOM 642 C CA . GLY A 1 80 ? -21.751 9.524 14.907 1.00 69.50 80 GLY A CA 1
ATOM 643 C C . GLY A 1 80 ? -21.344 8.673 13.696 1.00 69.50 80 GLY A C 1
ATOM 644 O O . GLY A 1 80 ? -22.116 8.596 12.740 1.00 69.50 80 GLY A O 1
ATOM 645 N N . ALA A 1 81 ? -20.176 8.018 13.724 1.00 75.31 81 ALA A N 1
ATOM 646 C CA . ALA A 1 81 ? -19.771 7.072 12.685 1.00 75.31 81 ALA A CA 1
ATOM 647 C C . ALA A 1 81 ? -20.733 5.873 12.605 1.00 75.31 81 ALA A C 1
ATOM 649 O O . ALA A 1 81 ? -21.150 5.313 13.625 1.00 75.31 81 ALA A O 1
ATOM 650 N N . THR A 1 82 ? -21.062 5.440 11.385 1.00 81.94 82 THR A N 1
ATOM 651 C CA . THR A 1 82 ? -21.890 4.245 11.175 1.00 81.94 82 THR A CA 1
ATOM 652 C C . THR A 1 82 ? -20.965 3.051 11.008 1.00 81.94 82 THR A C 1
ATOM 654 O O . THR A 1 82 ? -20.778 2.534 9.909 1.00 81.94 82 THR A O 1
ATOM 657 N N . VAL A 1 83 ? -20.417 2.585 12.134 1.00 84.56 83 VAL A N 1
ATOM 658 C CA . VAL A 1 83 ? -19.371 1.548 12.202 1.00 84.56 83 VAL A CA 1
ATOM 659 C C . VAL A 1 83 ? -19.683 0.334 11.320 1.00 84.56 83 VAL A C 1
ATOM 661 O O . VAL A 1 83 ? -18.789 -0.215 10.683 1.00 84.56 83 VAL A O 1
ATOM 664 N N . SER A 1 84 ? -20.946 -0.095 11.228 1.00 85.69 84 SER A N 1
ATOM 665 C CA . SER A 1 84 ? -21.317 -1.228 10.371 1.00 85.69 84 SER A CA 1
ATOM 666 C C . SER A 1 84 ? -21.207 -0.932 8.870 1.00 85.69 84 SER A C 1
ATOM 668 O O . SER A 1 84 ? -20.783 -1.813 8.124 1.00 85.69 84 SER A O 1
ATOM 670 N N . PHE A 1 85 ? -21.614 0.258 8.421 1.00 88.62 85 PHE A N 1
ATOM 671 C CA . PHE A 1 85 ? -21.532 0.659 7.015 1.00 88.62 85 PHE A CA 1
ATOM 672 C C . PHE A 1 85 ? -20.075 0.904 6.617 1.00 88.62 85 PHE A C 1
ATOM 674 O O . PHE A 1 85 ? -19.597 0.318 5.646 1.00 88.62 85 PHE A O 1
ATOM 681 N N . ASP A 1 86 ? -19.348 1.666 7.436 1.00 90.31 86 ASP A N 1
ATOM 682 C CA . ASP A 1 86 ? -17.948 2.016 7.191 1.00 90.31 86 ASP A CA 1
ATOM 683 C C . ASP A 1 86 ? -17.066 0.758 7.137 1.00 90.31 86 ASP A C 1
ATOM 685 O O . ASP A 1 86 ? -16.214 0.614 6.261 1.00 90.31 86 ASP A O 1
ATOM 689 N N . ASN A 1 87 ? -17.321 -0.231 8.004 1.00 92.44 87 ASN A N 1
ATOM 690 C CA . ASN A 1 87 ? -16.614 -1.512 7.957 1.00 92.44 87 ASN A CA 1
ATOM 691 C C . ASN A 1 87 ? -16.862 -2.302 6.665 1.00 92.44 87 ASN A C 1
ATOM 693 O O . ASN A 1 87 ? -15.934 -2.945 6.163 1.00 92.44 87 ASN A O 1
ATOM 697 N N . ALA A 1 88 ? -18.092 -2.284 6.144 1.00 93.50 88 ALA A N 1
ATOM 698 C CA . ALA A 1 88 ? -18.419 -2.947 4.887 1.00 93.50 88 ALA A CA 1
ATOM 699 C C . ALA A 1 88 ? -17.729 -2.249 3.708 1.00 93.50 88 ALA A C 1
ATOM 701 O O . ALA A 1 88 ? -17.150 -2.916 2.849 1.00 93.50 88 ALA A O 1
ATOM 702 N N . GLU A 1 89 ? -17.722 -0.914 3.696 1.00 94.25 89 GLU A N 1
ATOM 703 C CA . GLU A 1 89 ? -17.033 -0.146 2.662 1.00 94.25 89 GLU A CA 1
ATOM 704 C C . GLU A 1 89 ? -15.513 -0.375 2.693 1.00 94.25 89 GLU A C 1
ATOM 706 O O . GLU A 1 89 ? -14.919 -0.652 1.647 1.00 94.25 89 GLU A O 1
ATOM 711 N N . ILE A 1 90 ? -14.887 -0.343 3.874 1.00 94.75 90 ILE A N 1
ATOM 712 C CA . ILE A 1 90 ? -13.460 -0.663 4.047 1.00 94.75 90 ILE A CA 1
ATOM 713 C C . ILE A 1 90 ? -13.156 -2.068 3.511 1.00 94.75 90 ILE A C 1
ATOM 715 O O . ILE A 1 90 ? -12.201 -2.249 2.752 1.00 94.75 90 ILE A O 1
ATOM 719 N N . GLY A 1 91 ? -13.983 -3.058 3.860 1.00 94.50 91 GLY A N 1
ATOM 720 C CA . GLY A 1 91 ? -13.829 -4.437 3.394 1.00 94.50 91 GLY A CA 1
ATOM 721 C C . GLY A 1 91 ? -13.887 -4.557 1.869 1.00 94.50 91 GLY A C 1
ATOM 722 O O . GLY A 1 91 ? -13.040 -5.227 1.274 1.00 94.50 91 GLY A O 1
ATOM 723 N N . ASN A 1 92 ? -14.827 -3.855 1.231 1.00 95.94 92 ASN A N 1
ATOM 724 C CA . ASN A 1 92 ? -14.945 -3.816 -0.227 1.00 95.94 92 ASN A CA 1
ATOM 725 C C . ASN A 1 92 ? -13.708 -3.183 -0.875 1.00 95.94 92 ASN A C 1
ATOM 727 O O . ASN A 1 92 ? -13.112 -3.794 -1.758 1.00 95.94 92 ASN A O 1
ATOM 731 N N . LYS A 1 93 ? -13.248 -2.019 -0.391 1.00 95.69 93 LYS A N 1
ATOM 732 C CA . LYS A 1 93 ? -12.049 -1.356 -0.937 1.00 95.69 93 LYS A CA 1
ATOM 733 C C . LYS A 1 93 ? -10.794 -2.220 -0.804 1.00 95.69 93 LYS A C 1
ATOM 735 O O . LYS A 1 93 ? -9.991 -2.278 -1.734 1.00 95.69 93 LYS A O 1
ATOM 740 N N . LEU A 1 94 ? -10.621 -2.903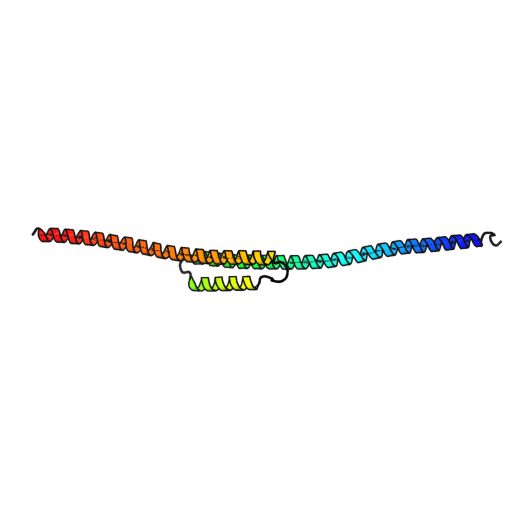 0.330 1.00 95.94 94 LEU A N 1
ATOM 741 C CA . LEU A 1 94 ? -9.503 -3.827 0.542 1.00 95.94 94 LEU A CA 1
ATOM 742 C C . LEU A 1 94 ? -9.591 -5.053 -0.381 1.00 95.94 94 LEU A C 1
ATOM 744 O O . LEU A 1 94 ? -8.566 -5.507 -0.888 1.00 95.94 94 LEU A O 1
ATOM 748 N N . SER A 1 95 ? -10.799 -5.563 -0.642 1.00 95.00 95 SER A N 1
ATOM 749 C CA . SER A 1 95 ? -11.017 -6.651 -1.603 1.00 95.00 95 SER A CA 1
ATOM 750 C C . SER A 1 95 ? -10.702 -6.219 -3.038 1.00 95.00 95 SER A C 1
ATOM 752 O O . SER A 1 95 ? -9.972 -6.916 -3.745 1.00 95.00 95 SER A O 1
ATOM 754 N N . ASP A 1 96 ? -11.168 -5.039 -3.449 1.00 94.62 96 ASP A N 1
ATOM 755 C CA . ASP A 1 96 ? -10.876 -4.462 -4.764 1.00 94.62 96 ASP A CA 1
ATOM 756 C C . ASP A 1 96 ? -9.371 -4.252 -4.961 1.00 94.62 96 ASP A C 1
ATOM 758 O O . ASP A 1 96 ? -8.817 -4.588 -6.010 1.00 94.62 96 ASP A O 1
ATOM 762 N N . LEU A 1 97 ? -8.684 -3.760 -3.926 1.00 93.50 97 LEU A N 1
ATOM 763 C CA . LEU A 1 97 ? -7.230 -3.632 -3.908 1.00 93.50 97 LEU A CA 1
ATOM 764 C C . LEU A 1 97 ? -6.537 -4.981 -4.084 1.00 93.50 97 LEU A C 1
ATOM 766 O O . LEU A 1 97 ? -5.678 -5.097 -4.956 1.00 93.50 97 LEU A O 1
ATOM 770 N N . GLN A 1 98 ? -6.943 -6.006 -3.331 1.00 92.19 98 GLN A N 1
ATOM 771 C CA . GLN A 1 98 ? -6.391 -7.360 -3.442 1.00 92.19 98 GLN A CA 1
ATOM 772 C C . GLN A 1 98 ? -6.549 -7.920 -4.862 1.00 92.19 98 GLN A C 1
ATOM 774 O O . GLN A 1 98 ? -5.635 -8.551 -5.395 1.00 92.19 98 GLN A O 1
ATOM 779 N N . ASN A 1 99 ? -7.704 -7.677 -5.483 1.00 91.19 99 ASN A N 1
ATOM 780 C CA . ASN A 1 99 ? -7.999 -8.123 -6.841 1.00 91.19 99 ASN A CA 1
ATOM 781 C C . ASN A 1 99 ? -7.204 -7.350 -7.903 1.00 91.19 99 ASN A C 1
ATOM 783 O O . ASN A 1 99 ? -6.932 -7.897 -8.970 1.00 91.19 99 ASN A O 1
ATOM 787 N N . SER A 1 100 ? -6.812 -6.107 -7.610 1.00 90.25 100 SER A N 1
ATOM 788 C CA . SER A 1 100 ? -6.030 -5.265 -8.519 1.00 90.25 100 SER A CA 1
ATOM 789 C C . SER A 1 100 ? -4.537 -5.604 -8.571 1.00 90.25 100 SER A C 1
ATOM 791 O O . SER A 1 100 ? -3.861 -5.152 -9.492 1.00 90.25 100 SER A O 1
ATOM 793 N N . ILE A 1 101 ? -4.014 -6.395 -7.623 1.00 89.25 101 ILE A N 1
ATOM 794 C CA . ILE A 1 101 ? -2.587 -6.736 -7.583 1.00 89.25 101 ILE A CA 1
ATOM 795 C C . ILE A 1 101 ? -2.221 -7.584 -8.816 1.00 89.25 101 ILE A C 1
ATOM 797 O O . ILE A 1 101 ? -2.787 -8.671 -9.000 1.00 89.25 101 ILE A O 1
ATOM 801 N N . PRO A 1 102 ? -1.244 -7.152 -9.637 1.00 83.31 102 PRO A N 1
ATOM 802 C CA . PRO A 1 102 ? -0.766 -7.930 -10.769 1.00 83.31 102 PRO A CA 1
ATOM 803 C C . PRO A 1 102 ? -0.240 -9.290 -10.305 1.00 83.31 102 PRO A C 1
ATOM 805 O O . PRO A 1 102 ? 0.688 -9.385 -9.506 1.00 83.31 102 PRO A O 1
ATOM 808 N N . ARG A 1 103 ? -0.821 -10.375 -10.827 1.00 74.88 103 ARG A N 1
ATOM 809 C CA . ARG A 1 103 ? -0.377 -11.748 -10.520 1.00 74.88 103 ARG A CA 1
ATOM 810 C C . ARG A 1 103 ? 0.805 -12.207 -11.376 1.00 74.88 103 ARG A C 1
ATOM 812 O O . ARG A 1 103 ? 1.254 -13.337 -11.217 1.00 74.88 103 ARG A O 1
ATOM 819 N N . LYS A 1 104 ? 1.221 -11.390 -12.348 1.00 60.84 104 LYS A N 1
ATOM 820 C CA . LYS A 1 104 ? 1.877 -11.906 -13.548 1.00 60.84 104 LYS A CA 1
ATOM 821 C C . LYS A 1 104 ? 3.401 -12.002 -13.473 1.00 60.84 104 LYS A C 1
ATOM 823 O O . LYS A 1 104 ? 3.904 -12.951 -14.050 1.00 60.84 104 LYS A O 1
ATOM 828 N N . ASP A 1 105 ? 4.121 -11.155 -12.728 1.00 53.69 105 ASP A N 1
ATOM 829 C CA . ASP A 1 105 ? 5.575 -11.047 -12.987 1.00 53.69 105 ASP A CA 1
ATOM 830 C C . ASP A 1 105 ? 6.524 -10.961 -11.774 1.00 53.69 105 ASP A C 1
ATOM 832 O O . ASP A 1 105 ? 7.738 -10.984 -11.951 1.00 53.69 105 ASP A O 1
ATOM 836 N N . SER A 1 106 ? 6.049 -10.955 -10.524 1.00 57.59 106 SER A N 1
ATOM 837 C CA . SER A 1 106 ? 6.952 -11.103 -9.368 1.00 57.59 106 SER A CA 1
ATOM 838 C C . SER A 1 106 ? 6.201 -11.582 -8.133 1.00 57.59 106 SER A C 1
ATOM 840 O O . SER A 1 106 ? 5.455 -10.825 -7.508 1.00 57.59 106 SER A O 1
ATOM 842 N N . THR A 1 107 ? 6.427 -12.840 -7.745 1.00 60.97 107 THR A N 1
ATOM 843 C CA . THR A 1 107 ? 5.912 -13.415 -6.491 1.00 60.97 107 THR A CA 1
ATOM 844 C C . THR A 1 107 ? 6.264 -12.532 -5.286 1.00 60.97 107 THR A C 1
ATOM 846 O O . THR A 1 107 ? 5.459 -12.397 -4.368 1.00 60.97 107 THR A O 1
ATOM 849 N N . ALA A 1 108 ? 7.420 -11.856 -5.321 1.00 63.25 108 ALA A N 1
ATOM 850 C CA . ALA A 1 108 ? 7.874 -10.973 -4.249 1.00 63.25 108 ALA A CA 1
ATOM 851 C C . ALA A 1 108 ? 7.026 -9.693 -4.115 1.00 63.25 108 ALA A C 1
ATOM 853 O O . ALA A 1 108 ? 6.667 -9.320 -2.997 1.00 63.25 108 ALA A O 1
ATOM 854 N N . ASN A 1 109 ? 6.657 -9.047 -5.229 1.00 78.38 109 ASN A N 1
ATOM 855 C CA . ASN A 1 109 ? 5.836 -7.829 -5.186 1.00 78.38 109 ASN A CA 1
ATOM 856 C C . ASN A 1 109 ? 4.396 -8.160 -4.784 1.00 78.38 109 ASN A C 1
ATOM 858 O O . ASN A 1 109 ? 3.814 -7.467 -3.953 1.00 78.38 109 ASN A O 1
ATOM 862 N N . TYR A 1 110 ? 3.846 -9.264 -5.301 1.00 86.88 110 TYR A N 1
ATOM 863 C CA . TYR A 1 110 ? 2.514 -9.727 -4.912 1.00 86.88 110 TYR A CA 1
ATOM 864 C C . TYR A 1 110 ? 2.413 -9.966 -3.400 1.00 86.88 110 TYR A C 1
ATOM 866 O O . TYR A 1 110 ? 1.506 -9.452 -2.744 1.00 86.88 110 TYR A O 1
ATOM 874 N N . GLU A 1 111 ? 3.369 -10.708 -2.832 1.00 88.75 111 GLU A N 1
ATOM 875 C CA . GLU A 1 111 ? 3.409 -10.974 -1.394 1.00 88.75 111 GLU A CA 1
ATOM 876 C C . GLU A 1 111 ? 3.521 -9.703 -0.553 1.00 88.75 111 GLU A C 1
ATOM 878 O O . GLU A 1 111 ? 2.961 -9.647 0.543 1.00 88.75 111 GLU A O 1
ATOM 883 N N . LEU A 1 112 ? 4.265 -8.699 -1.024 1.00 90.31 112 LEU A N 1
ATOM 884 C CA . LEU A 1 112 ? 4.390 -7.424 -0.328 1.00 90.31 112 LEU A CA 1
ATOM 885 C C . LEU A 1 112 ? 3.033 -6.718 -0.242 1.00 90.31 112 LEU A C 1
ATOM 887 O O . LEU A 1 112 ? 2.594 -6.384 0.860 1.00 90.31 112 LEU A O 1
ATOM 891 N N . TYR A 1 113 ? 2.349 -6.537 -1.375 1.00 92.31 113 TYR A N 1
ATOM 892 C CA . TYR A 1 113 ? 1.036 -5.886 -1.408 1.00 92.31 113 TYR A CA 1
ATOM 893 C C . TYR A 1 113 ? -0.007 -6.663 -0.589 1.00 92.31 113 TYR A C 1
ATOM 895 O O . TYR A 1 113 ? -0.738 -6.065 0.199 1.00 92.31 113 TYR A O 1
ATOM 903 N N . ASP A 1 114 ? -0.018 -7.994 -0.684 1.00 92.62 114 ASP A N 1
ATOM 904 C CA . ASP A 1 114 ? -0.889 -8.861 0.119 1.00 92.62 114 ASP A CA 1
ATOM 905 C C . ASP A 1 114 ? -0.625 -8.714 1.631 1.00 92.62 114 ASP A C 1
ATOM 907 O O . ASP A 1 114 ? -1.559 -8.589 2.429 1.00 92.62 114 ASP A O 1
ATOM 911 N N . LYS A 1 115 ? 0.646 -8.658 2.052 1.00 94.00 115 LYS A N 1
ATOM 912 C CA . LYS A 1 115 ? 1.016 -8.416 3.459 1.00 94.00 115 LYS A CA 1
ATOM 913 C C . LYS A 1 115 ? 0.562 -7.035 3.936 1.00 94.00 115 LYS A C 1
ATOM 915 O O . LYS A 1 115 ? 0.099 -6.916 5.076 1.00 94.00 115 LYS A O 1
ATOM 920 N N . ILE A 1 116 ? 0.658 -6.009 3.089 1.00 94.94 116 ILE A N 1
ATOM 921 C CA . ILE A 1 116 ? 0.175 -4.657 3.404 1.00 94.94 116 ILE A CA 1
ATOM 922 C C . ILE A 1 116 ? -1.345 -4.676 3.604 1.00 94.94 116 ILE A C 1
ATOM 924 O O . ILE A 1 116 ? -1.821 -4.254 4.658 1.00 94.94 116 ILE A O 1
ATOM 928 N N . ILE A 1 117 ? -2.106 -5.257 2.673 1.00 96.06 117 ILE A N 1
ATOM 929 C CA . ILE A 1 117 ? -3.571 -5.374 2.785 1.00 96.06 117 ILE A CA 1
ATOM 930 C C . ILE A 1 117 ? -3.962 -6.123 4.062 1.00 96.06 117 ILE A C 1
ATOM 932 O O . ILE A 1 117 ? -4.779 -5.644 4.850 1.00 96.06 117 ILE A O 1
ATOM 936 N N . LYS A 1 118 ? -3.320 -7.264 4.342 1.00 96.00 118 LYS A N 1
ATOM 937 C CA . LYS A 1 118 ? -3.542 -8.032 5.580 1.00 96.00 118 LYS A CA 1
ATOM 938 C C . LYS A 1 118 ? -3.258 -7.219 6.842 1.00 96.00 118 LYS A C 1
ATOM 940 O O . LYS A 1 118 ? -3.903 -7.440 7.868 1.00 96.00 118 LYS A O 1
ATOM 945 N N . THR A 1 119 ? -2.302 -6.297 6.794 1.00 96.75 119 THR A N 1
ATOM 946 C CA . THR A 1 119 ? -1.997 -5.400 7.916 1.00 96.75 119 THR A CA 1
ATOM 947 C C . THR A 1 119 ? -3.137 -4.412 8.151 1.00 96.75 119 THR A C 1
ATOM 949 O O . THR A 1 119 ? -3.551 -4.237 9.294 1.00 96.75 119 THR A O 1
ATOM 952 N N . PHE A 1 120 ? -3.732 -3.862 7.094 1.00 96.75 120 PHE A N 1
ATOM 953 C CA . PHE A 1 120 ? -4.897 -2.980 7.211 1.00 96.75 120 PHE A CA 1
ATOM 954 C C . PHE A 1 120 ? -6.152 -3.709 7.693 1.00 96.75 120 PHE A C 1
ATOM 956 O O . PHE A 1 120 ? -6.866 -3.190 8.545 1.00 96.75 120 PHE A O 1
ATOM 963 N N . VAL A 1 121 ? -6.375 -4.954 7.262 1.00 96.81 121 VAL A N 1
ATOM 964 C CA . VAL A 1 121 ? -7.445 -5.803 7.821 1.00 96.81 121 VAL A CA 1
ATOM 965 C C . VAL A 1 121 ? -7.257 -5.997 9.332 1.00 96.81 121 VAL A C 1
ATOM 967 O O . VAL A 1 121 ? -8.210 -5.913 10.112 1.00 96.81 121 VAL A O 1
ATOM 970 N N . LYS A 1 122 ? -6.018 -6.240 9.781 1.00 96.94 122 LYS A N 1
ATOM 971 C CA . LYS A 1 122 ? -5.708 -6.338 11.217 1.00 96.94 122 LYS A CA 1
ATOM 972 C C . LYS A 1 122 ? -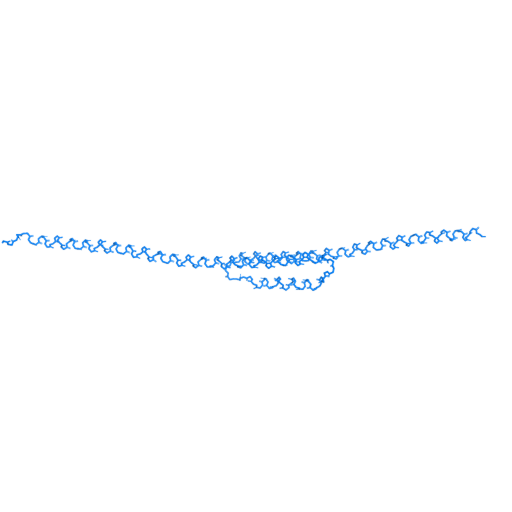5.940 -5.011 11.939 1.00 96.94 122 LYS A C 1
ATOM 974 O O . LYS A 1 122 ? -6.466 -5.038 13.050 1.00 96.94 122 LYS A O 1
ATOM 979 N N . LEU A 1 123 ? -5.585 -3.885 11.322 1.00 95.31 123 LEU A N 1
ATOM 980 C CA . LEU A 1 123 ? -5.788 -2.549 11.881 1.00 95.31 123 LEU A CA 1
ATOM 981 C C . LEU A 1 123 ? -7.280 -2.239 12.058 1.00 95.31 123 LEU A C 1
ATOM 983 O O . LEU A 1 123 ? -7.695 -1.892 13.160 1.00 95.31 123 LEU A O 1
ATOM 987 N N . GLN A 1 124 ? -8.097 -2.486 11.030 1.00 94.62 124 GLN A N 1
ATOM 988 C CA . GLN A 1 124 ? -9.558 -2.369 11.088 1.00 94.62 124 GLN A CA 1
ATOM 989 C C . GLN A 1 124 ? -10.135 -3.213 12.234 1.00 94.62 124 GLN A C 1
ATOM 991 O O . GLN A 1 124 ? -10.910 -2.730 13.059 1.00 94.62 124 GLN A O 1
ATOM 996 N N . LYS A 1 125 ? -9.720 -4.483 12.339 1.00 94.19 125 LYS A N 1
ATOM 997 C CA . LYS A 1 125 ? -10.152 -5.363 13.433 1.00 94.19 125 LYS A CA 1
ATOM 998 C C . LYS A 1 125 ? -9.727 -4.828 14.802 1.00 94.19 125 LYS A C 1
ATOM 1000 O O . LYS A 1 125 ? -10.489 -4.949 15.758 1.00 94.19 125 LYS A O 1
ATOM 1005 N N . SER A 1 126 ? -8.524 -4.268 14.911 1.00 93.94 126 SER A N 1
ATOM 1006 C CA . SER A 1 126 ? -8.037 -3.660 16.149 1.00 93.94 126 SER A CA 1
ATOM 1007 C C . SER A 1 126 ? -8.877 -2.450 16.543 1.00 93.94 126 SER A C 1
ATOM 1009 O O . SER A 1 126 ? -9.263 -2.352 17.705 1.00 93.94 126 SER A O 1
ATOM 1011 N N . GLN A 1 127 ? -9.228 -1.584 15.589 1.00 93.12 127 GLN A N 1
ATOM 1012 C CA . GLN A 1 127 ? -10.077 -0.430 15.874 1.00 93.12 127 GLN A CA 1
ATOM 1013 C C . GLN A 1 127 ? -11.481 -0.828 16.321 1.00 93.12 127 GLN A C 1
ATOM 1015 O O . GLN A 1 127 ? -11.971 -0.337 17.333 1.00 93.12 127 GLN A O 1
ATOM 1020 N N . ASN A 1 128 ? -12.090 -1.813 15.665 1.00 91.75 128 ASN A N 1
ATOM 1021 C CA . ASN A 1 128 ? -13.382 -2.341 16.108 1.00 91.75 128 ASN A CA 1
ATOM 1022 C C . ASN A 1 128 ? -13.337 -2.897 17.541 1.00 91.75 128 ASN A C 1
ATOM 1024 O O . ASN A 1 128 ? -14.294 -2.748 18.297 1.00 91.75 128 ASN A O 1
ATOM 1028 N N . ARG A 1 129 ? -12.219 -3.514 17.951 1.00 91.31 129 ARG A N 1
ATOM 1029 C CA . ARG A 1 129 ? -12.043 -3.958 19.345 1.00 91.31 129 ARG A CA 1
ATOM 1030 C C . ARG A 1 129 ? -11.937 -2.779 20.307 1.00 91.31 129 ARG A C 1
ATOM 1032 O O . ARG A 1 129 ? -12.509 -2.865 21.385 1.00 91.31 129 ARG A O 1
ATOM 1039 N N . LEU A 1 130 ? -11.238 -1.706 19.933 1.00 90.44 130 LEU A N 1
ATOM 1040 C CA . LEU A 1 130 ? -11.138 -0.496 20.755 1.00 90.44 130 LEU A CA 1
ATOM 1041 C C . LEU A 1 130 ? -12.506 0.157 20.967 1.00 90.44 130 LEU A C 1
ATOM 1043 O O . LEU A 1 130 ? -12.831 0.522 22.092 1.00 90.44 130 LEU A O 1
ATOM 1047 N N . ILE A 1 131 ? -13.329 0.226 19.918 1.00 88.31 131 ILE A N 1
ATOM 1048 C CA . ILE A 1 131 ? -14.711 0.713 20.017 1.00 88.31 131 ILE A CA 1
ATOM 1049 C C . ILE A 1 131 ? -15.505 -0.137 21.016 1.00 88.31 131 ILE A C 1
ATOM 1051 O O . ILE A 1 131 ? -16.086 0.410 21.948 1.00 88.31 131 ILE A O 1
ATOM 1055 N N . GLY A 1 132 ? -15.456 -1.467 20.885 1.00 86.75 132 GLY A N 1
ATOM 1056 C CA . GLY A 1 132 ? -16.161 -2.364 21.804 1.00 86.75 132 GLY A CA 1
ATOM 1057 C C . GLY A 1 132 ? -15.681 -2.262 23.257 1.00 86.75 132 GLY A C 1
ATOM 1058 O O . GLY A 1 132 ? -16.492 -2.334 24.174 1.00 86.75 132 GLY A O 1
ATOM 1059 N N . VAL A 1 133 ? -14.379 -2.064 23.494 1.00 90.00 133 VAL A N 1
ATOM 1060 C CA . VAL A 1 133 ? -13.846 -1.843 24.851 1.00 90.00 133 VAL A CA 1
ATOM 1061 C C . VAL A 1 133 ? -14.354 -0.522 25.428 1.00 90.00 133 VAL A C 1
ATOM 1063 O O . VAL A 1 133 ? -14.802 -0.505 26.570 1.00 90.00 133 VAL A O 1
ATOM 1066 N N . ARG A 1 134 ? -14.359 0.559 24.639 1.00 87.38 134 ARG A N 1
ATOM 1067 C CA . ARG A 1 134 ? -14.867 1.868 25.071 1.00 87.38 134 ARG A CA 1
ATOM 1068 C C . ARG A 1 134 ? -16.343 1.810 25.475 1.00 87.38 134 ARG A C 1
ATOM 1070 O O . ARG A 1 134 ? -16.704 2.348 26.514 1.00 87.38 134 ARG A O 1
ATOM 1077 N N . GLU A 1 135 ? -17.180 1.120 24.702 1.00 87.25 135 GLU A N 1
ATOM 1078 C CA . GLU A 1 135 ? -18.599 0.923 25.043 1.00 87.25 135 GLU A CA 1
ATOM 1079 C C . GLU A 1 135 ? -18.785 0.157 26.363 1.00 87.25 135 GLU A C 1
ATOM 1081 O O . GLU A 1 135 ? -19.697 0.446 27.137 1.00 87.25 135 GLU A O 1
ATOM 1086 N N . VAL A 1 136 ? -17.924 -0.827 26.640 1.00 90.75 136 VAL A N 1
ATOM 1087 C CA . VAL A 1 136 ? -17.944 -1.565 27.912 1.00 90.75 136 VAL A CA 1
ATOM 1088 C C . VAL A 1 136 ? -17.498 -0.672 29.071 1.00 90.75 136 VAL A C 1
ATOM 1090 O O . VAL A 1 136 ? -18.133 -0.694 30.121 1.00 90.75 136 VAL A O 1
ATOM 1093 N N . GLU A 1 137 ? -16.452 0.135 28.892 1.00 90.88 137 GLU A N 1
ATOM 1094 C CA . GLU A 1 137 ? -15.996 1.095 29.907 1.00 90.88 137 GLU A CA 1
ATOM 1095 C C . GLU A 1 137 ? -17.060 2.149 30.238 1.00 90.88 137 GLU A C 1
ATOM 1097 O O . GLU A 1 137 ? -17.222 2.511 31.402 1.00 90.88 137 GLU A O 1
ATOM 1102 N N . GLU A 1 138 ? -17.804 2.629 29.238 1.00 89.81 138 GLU A N 1
ATOM 1103 C CA . GLU A 1 138 ? -18.923 3.556 29.440 1.00 89.81 138 GLU A CA 1
ATOM 1104 C C . GLU A 1 138 ? -20.030 2.920 30.297 1.00 89.81 138 GLU A C 1
ATOM 1106 O O . GLU A 1 138 ? -20.468 3.531 31.270 1.00 89.81 138 GLU A O 1
ATOM 1111 N N . LYS A 1 139 ? -20.400 1.661 30.026 1.00 91.44 139 LYS A N 1
ATOM 1112 C CA . LYS A 1 139 ? -21.382 0.918 30.839 1.00 91.44 139 LYS A CA 1
ATOM 1113 C C . LYS A 1 139 ? -20.905 0.634 32.259 1.00 91.44 139 LYS A C 1
ATOM 1115 O O . LYS A 1 139 ? -21.700 0.675 33.189 1.00 91.44 139 LYS A O 1
ATOM 1120 N N . ILE A 1 140 ? -19.618 0.336 32.445 1.00 92.56 140 ILE A N 1
ATOM 1121 C CA . ILE A 1 140 ? -19.055 0.134 33.788 1.00 92.56 140 ILE A CA 1
ATOM 1122 C C . ILE A 1 140 ? -19.206 1.414 34.612 1.00 92.56 140 ILE A C 1
ATOM 1124 O O . ILE A 1 140 ? -19.658 1.343 35.748 1.00 92.56 140 ILE A O 1
ATOM 1128 N N . LYS A 1 141 ? -18.899 2.580 34.029 1.00 94.00 141 LYS A N 1
ATOM 1129 C CA . LYS A 1 141 ? -19.079 3.872 34.708 1.00 94.00 141 LYS A CA 1
ATOM 1130 C C . LYS A 1 141 ? -20.541 4.151 35.051 1.00 94.00 141 LYS A C 1
ATOM 1132 O O . LYS A 1 141 ? -20.811 4.678 36.123 1.00 94.00 141 LYS A O 1
ATOM 1137 N N . GLU A 1 142 ? -21.468 3.806 34.160 1.00 93.31 142 GLU A N 1
ATOM 1138 C CA . GLU A 1 142 ? -22.908 3.921 34.420 1.00 93.31 142 GLU A CA 1
ATOM 1139 C C . GLU A 1 142 ? -23.324 3.052 35.617 1.00 93.31 142 GLU A C 1
ATOM 1141 O O . GLU A 1 142 ? -23.898 3.564 36.574 1.00 93.31 142 GLU A O 1
ATOM 1146 N N . PHE A 1 143 ? -22.926 1.776 35.638 1.00 93.19 143 PHE A N 1
ATOM 1147 C CA . PHE A 1 143 ? -23.214 0.880 36.762 1.00 93.19 143 PHE A CA 1
ATOM 1148 C C . PHE A 1 143 ? -22.540 1.298 38.074 1.00 93.19 143 PHE A C 1
ATOM 1150 O O . PHE A 1 143 ? -23.119 1.109 39.139 1.00 93.19 143 PHE A O 1
ATOM 1157 N N . GLU A 1 144 ? -21.334 1.870 38.035 1.00 94.12 144 GLU A N 1
ATOM 1158 C CA . GLU A 1 144 ? -20.674 2.417 39.229 1.00 94.12 144 GLU A CA 1
ATOM 1159 C C . GLU A 1 144 ? -21.463 3.586 39.838 1.00 94.12 144 GLU A C 1
ATOM 1161 O O . GLU A 1 144 ? -21.534 3.703 41.063 1.00 94.12 144 GLU A O 1
ATOM 1166 N N . ILE A 1 145 ? -22.074 4.431 38.999 1.00 94.69 145 ILE A N 1
ATOM 1167 C CA . ILE A 1 145 ? -22.943 5.525 39.449 1.00 94.69 145 ILE A CA 1
ATOM 1168 C C . ILE A 1 145 ? -24.227 4.957 40.060 1.00 94.69 145 ILE A C 1
ATOM 1170 O O . ILE A 1 145 ? -24.554 5.301 41.192 1.00 94.69 145 ILE A O 1
ATOM 1174 N N . GLU A 1 146 ? -24.904 4.037 39.369 1.00 94.06 146 GLU A N 1
ATOM 1175 C CA . GLU A 1 146 ? -26.137 3.411 39.871 1.00 94.06 146 GLU A CA 1
ATOM 1176 C C . GLU A 1 146 ? -25.926 2.682 41.205 1.00 94.06 146 GLU A C 1
ATOM 1178 O O . GLU A 1 146 ? -26.763 2.756 42.106 1.00 94.06 146 GLU A O 1
ATOM 1183 N N . LEU A 1 147 ? -24.796 1.986 41.356 1.00 93.38 147 LEU A N 1
ATOM 1184 C CA . LEU A 1 147 ? -24.454 1.281 42.590 1.00 93.38 147 LEU A CA 1
ATOM 1185 C C . LEU A 1 147 ? -24.248 2.270 43.738 1.00 93.38 147 LEU A C 1
ATOM 1187 O O . LEU A 1 147 ? -24.767 2.058 44.833 1.00 93.38 147 LEU A O 1
ATOM 1191 N N . LYS A 1 148 ? -23.549 3.379 43.478 1.00 95.00 148 LYS A N 1
ATOM 1192 C CA . LYS A 1 148 ? -23.347 4.435 44.470 1.00 95.00 148 LYS A CA 1
ATOM 1193 C C . LYS A 1 148 ? -24.669 5.082 44.894 1.00 95.00 148 LYS A C 1
ATOM 1195 O O . LYS A 1 148 ? -24.883 5.276 46.089 1.00 95.00 148 LYS A O 1
ATOM 1200 N N . ASP A 1 149 ? -25.550 5.381 43.945 1.00 94.56 149 ASP A N 1
ATOM 1201 C CA . ASP A 1 149 ? -26.864 5.964 44.231 1.00 94.56 149 ASP A CA 1
ATOM 1202 C C . ASP A 1 149 ? -27.722 5.001 45.073 1.00 94.56 149 ASP A C 1
ATOM 1204 O O . ASP A 1 149 ? -28.345 5.410 46.056 1.00 94.56 149 ASP A O 1
ATOM 1208 N N . CYS A 1 150 ? -27.681 3.702 44.759 1.00 93.12 150 CYS A N 1
ATOM 1209 C CA . CYS A 1 150 ? -28.343 2.653 45.537 1.00 93.12 150 CYS A CA 1
ATOM 1210 C C . CYS A 1 150 ? -27.791 2.557 46.972 1.00 93.12 150 CYS A C 1
ATOM 1212 O O . CYS A 1 150 ? -28.560 2.490 47.933 1.00 93.12 150 CYS A O 1
ATOM 1214 N N . ASP A 1 151 ? -26.467 2.606 47.147 1.00 94.00 151 ASP A N 1
ATOM 1215 C CA . ASP A 1 151 ? -25.830 2.600 48.469 1.00 94.00 151 ASP A CA 1
ATOM 1216 C C . ASP A 1 151 ? -26.243 3.825 49.308 1.00 94.00 151 ASP A C 1
ATOM 1218 O O . ASP A 1 151 ? -26.509 3.709 50.511 1.00 94.00 151 ASP A O 1
ATOM 1222 N N . GLU A 1 152 ? -26.338 5.003 48.684 1.00 94.00 152 GLU A N 1
ATOM 1223 C CA . GLU A 1 152 ? -26.811 6.230 49.333 1.00 94.00 152 GLU A CA 1
ATOM 1224 C C . GLU A 1 152 ? -28.294 6.136 49.742 1.00 94.00 152 GLU A C 1
ATOM 1226 O O . GLU A 1 152 ? -28.662 6.566 50.846 1.00 94.00 152 GLU A O 1
ATOM 1231 N N . GLU A 1 153 ? -29.137 5.524 48.907 1.00 93.38 153 GLU A N 1
ATOM 1232 C CA . GLU A 1 153 ? -30.553 5.281 49.192 1.00 93.38 153 GLU A CA 1
ATOM 1233 C C . GLU A 1 153 ? -30.744 4.255 50.321 1.00 93.38 153 GLU A C 1
ATOM 1235 O O . GLU A 1 153 ? -31.491 4.497 51.270 1.00 93.38 153 GLU A O 1
ATOM 1240 N N . VAL A 1 154 ? -30.002 3.147 50.312 1.00 92.06 154 VAL A N 1
ATOM 1241 C CA . VAL A 1 154 ? -30.020 2.158 51.402 1.00 92.06 154 VAL A CA 1
ATOM 1242 C C . VAL A 1 154 ? -29.548 2.784 52.715 1.00 92.06 154 VAL A C 1
ATOM 1244 O O . VAL A 1 154 ? -30.115 2.517 53.782 1.00 92.06 154 VAL A O 1
ATOM 1247 N N . ALA A 1 155 ? -28.528 3.642 52.674 1.00 91.50 155 ALA A N 1
ATOM 1248 C CA . ALA A 1 155 ? -28.067 4.365 53.853 1.00 91.50 155 ALA A CA 1
ATOM 1249 C C . ALA A 1 155 ? -29.130 5.340 54.386 1.00 91.50 155 ALA A C 1
ATOM 1251 O O . ALA A 1 155 ? -29.264 5.485 55.604 1.00 91.50 155 ALA A O 1
ATOM 1252 N N . SER A 1 156 ? -29.891 6.006 53.511 1.00 90.00 156 SER A N 1
ATOM 1253 C CA . SER A 1 156 ? -30.978 6.902 53.921 1.00 90.00 156 SER A CA 1
ATOM 1254 C C . SER A 1 156 ? -32.154 6.132 54.533 1.00 90.00 156 SER A C 1
ATOM 1256 O O . SER A 1 156 ? -32.536 6.430 55.665 1.00 90.00 156 SER A O 1
ATOM 1258 N N . LEU A 1 157 ? -32.611 5.059 53.883 1.00 91.31 157 LEU A N 1
ATOM 1259 C CA . LEU A 1 157 ? -33.666 4.169 54.375 1.00 91.31 157 L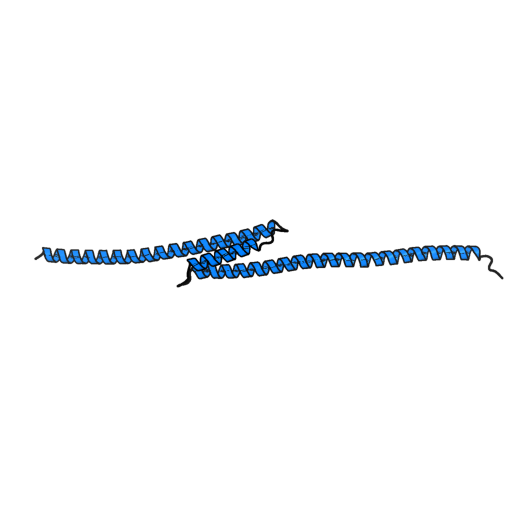EU A CA 1
ATOM 1260 C C . LEU A 1 157 ? -33.327 3.573 55.745 1.00 91.31 157 LEU A C 1
ATOM 1262 O O . LEU A 1 157 ? -34.162 3.559 56.648 1.00 91.31 157 LEU A O 1
ATOM 1266 N N . ASN A 1 158 ? -32.086 3.119 55.938 1.00 89.38 158 ASN A N 1
ATOM 1267 C CA . ASN A 1 158 ? -31.642 2.597 57.231 1.00 89.38 158 ASN A CA 1
ATOM 1268 C C . ASN A 1 158 ? -31.655 3.666 58.332 1.00 89.38 158 ASN A C 1
ATOM 1270 O O . ASN A 1 158 ? -32.018 3.363 59.472 1.00 89.38 158 ASN A O 1
ATOM 1274 N N . ARG A 1 159 ? -31.277 4.914 58.017 1.00 87.62 159 ARG A N 1
ATOM 1275 C CA . ARG A 1 159 ? -31.381 6.034 58.968 1.00 87.62 159 ARG A CA 1
ATOM 1276 C C . ARG A 1 159 ? -32.838 6.291 59.350 1.00 87.62 159 ARG A C 1
ATOM 1278 O O . ARG A 1 159 ? -33.132 6.392 60.541 1.00 87.62 159 ARG A O 1
ATOM 1285 N N . ASP A 1 160 ? -33.741 6.327 58.377 1.00 90.25 160 ASP A N 1
ATOM 1286 C CA . ASP A 1 160 ? -35.169 6.563 58.612 1.00 90.25 160 ASP A CA 1
ATOM 1287 C C . ASP A 1 160 ? -35.798 5.452 59.464 1.00 90.25 160 ASP A C 1
ATOM 1289 O O . ASP A 1 160 ? -36.548 5.721 60.407 1.00 90.25 160 ASP A O 1
ATOM 1293 N N . LEU A 1 161 ? -35.425 4.197 59.206 1.00 85.81 161 LEU A N 1
ATOM 1294 C CA . LEU A 1 161 ? -35.902 3.033 59.952 1.00 85.81 161 LEU A CA 1
ATOM 1295 C C . LEU A 1 161 ? -35.419 3.056 61.414 1.00 85.81 161 LEU A C 1
ATOM 1297 O O . LEU A 1 161 ? -36.195 2.779 62.330 1.00 85.81 161 LEU A O 1
ATOM 1301 N N . GLN A 1 162 ? -34.172 3.469 61.667 1.00 85.00 162 GLN A N 1
ATOM 1302 C CA . GLN A 1 162 ? -33.665 3.667 63.033 1.00 85.00 162 GLN A CA 1
ATOM 1303 C C . GLN A 1 162 ? -34.397 4.783 63.788 1.00 85.00 162 GLN A C 1
ATOM 1305 O O . GLN A 1 162 ? -34.610 4.667 64.997 1.00 85.00 162 GLN A O 1
ATOM 1310 N N . VAL A 1 163 ? -34.783 5.862 63.102 1.00 84.94 163 VAL A N 1
ATOM 1311 C CA . VAL A 1 163 ? -35.590 6.937 63.698 1.00 84.94 163 VAL A CA 1
ATOM 1312 C C . VAL A 1 163 ? -36.994 6.433 64.034 1.00 84.94 163 VAL A C 1
ATOM 1314 O O . VAL A 1 163 ? -37.497 6.729 65.119 1.00 84.94 163 VAL A O 1
ATOM 1317 N N . ALA A 1 164 ? -37.608 5.644 63.150 1.00 79.81 164 ALA A N 1
ATOM 1318 C CA . ALA A 1 164 ? -38.930 5.061 63.368 1.00 79.81 164 ALA A CA 1
ATOM 1319 C C . ALA A 1 164 ? -38.961 4.075 64.550 1.00 79.81 164 ALA A C 1
ATOM 1321 O O . ALA A 1 164 ? -39.915 4.090 65.317 1.00 79.81 164 ALA A O 1
ATOM 1322 N N . LEU A 1 165 ? -37.908 3.272 64.739 1.00 75.62 165 LEU A N 1
ATOM 1323 C CA . LEU A 1 165 ? -37.790 2.314 65.849 1.00 75.62 165 LEU A CA 1
ATOM 1324 C C . LEU A 1 165 ? -37.502 2.952 67.222 1.00 75.62 165 LEU A C 1
ATOM 1326 O O . LEU A 1 165 ? -37.581 2.262 68.236 1.00 75.62 165 LEU A O 1
ATOM 1330 N N . ARG A 1 166 ? -37.122 4.236 67.279 1.00 70.50 166 ARG A N 1
ATOM 1331 C CA . ARG A 1 166 ? -36.849 4.967 68.535 1.00 70.50 166 ARG A CA 1
ATOM 1332 C C . ARG A 1 166 ? -38.047 5.759 69.078 1.00 70.50 166 ARG A C 1
ATOM 1334 O O . ARG A 1 166 ? -37.911 6.366 70.140 1.00 70.50 166 ARG A O 1
ATOM 1341 N N . LYS A 1 167 ? -39.171 5.793 68.360 1.00 52.19 167 LYS A N 1
ATOM 1342 C CA . LYS A 1 167 ? -40.448 6.355 68.826 1.00 52.19 167 LYS A CA 1
ATOM 1343 C C . LYS A 1 167 ? -41.338 5.260 69.397 1.00 52.19 167 LYS A C 1
ATOM 1345 O O . LYS A 1 167 ? -42.088 5.594 70.337 1.00 52.19 167 LYS A O 1
#